Protein AF-A0A183D104-F1 (afdb_monomer)

Structure (mmCIF, N/CA/C/O backbone):
data_AF-A0A183D104-F1
#
_entry.id   AF-A0A183D104-F1
#
loop_
_atom_site.group_PDB
_atom_site.id
_atom_site.type_symbol
_atom_site.label_atom_id
_atom_site.label_alt_id
_atom_site.label_comp_id
_atom_site.label_asym_id
_atom_site.label_entity_id
_atom_site.label_seq_id
_atom_site.pdbx_PDB_ins_code
_atom_site.Car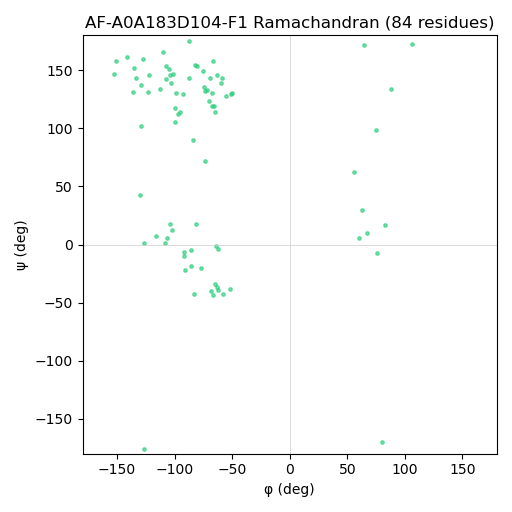tn_x
_atom_site.Cartn_y
_atom_site.Cartn_z
_atom_site.occupancy
_atom_site.B_iso_or_equiv
_atom_site.auth_seq_id
_atom_site.auth_comp_id
_atom_site.auth_asym_id
_atom_site.auth_atom_id
_atom_site.pdbx_PDB_model_num
ATOM 1 N N . MET A 1 1 ? 0.450 -14.771 -9.752 1.00 50.34 1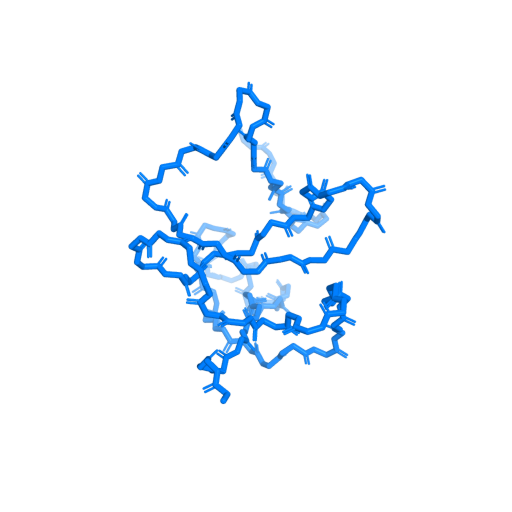 MET A N 1
ATOM 2 C CA . MET A 1 1 ? -0.292 -14.051 -8.695 1.00 50.34 1 MET A CA 1
ATOM 3 C C . MET A 1 1 ? 0.634 -13.951 -7.500 1.00 50.34 1 MET A C 1
ATOM 5 O O . MET A 1 1 ? 0.933 -14.980 -6.905 1.00 50.34 1 MET A O 1
ATOM 9 N N . PHE A 1 2 ? 1.151 -12.759 -7.218 1.00 66.69 2 PHE A N 1
ATOM 10 C CA . PHE A 1 2 ? 2.040 -12.505 -6.085 1.00 66.69 2 PHE A CA 1
ATOM 11 C C . PHE A 1 2 ? 1.187 -12.266 -4.835 1.00 66.69 2 PHE A C 1
ATOM 13 O O . PHE A 1 2 ? 0.736 -11.153 -4.589 1.00 66.69 2 PHE A O 1
ATOM 20 N N . GLY A 1 3 ? 0.887 -13.351 -4.113 1.00 69.44 3 GLY A N 1
ATOM 21 C CA . GLY A 1 3 ? 0.125 -13.317 -2.861 1.00 69.44 3 GLY A CA 1
ATOM 22 C C . GLY A 1 3 ? -1.330 -12.842 -2.981 1.00 69.44 3 GLY A C 1
ATOM 23 O O . GLY A 1 3 ? -1.803 -12.392 -4.025 1.00 69.44 3 GLY A O 1
ATOM 24 N N . GLU A 1 4 ? -2.074 -12.975 -1.884 1.00 87.00 4 GLU A N 1
ATOM 25 C CA . GLU A 1 4 ? -3.404 -12.383 -1.744 1.00 87.00 4 GLU A CA 1
ATOM 26 C C . GLU A 1 4 ? -3.279 -11.056 -0.987 1.00 87.00 4 GLU A C 1
ATOM 28 O O . GLU A 1 4 ? -2.965 -11.041 0.202 1.00 87.00 4 GLU A O 1
ATOM 33 N N . TRP A 1 5 ? -3.544 -9.941 -1.670 1.00 90.25 5 TRP A N 1
ATOM 34 C CA . TRP A 1 5 ? -3.559 -8.620 -1.043 1.00 90.25 5 TRP A CA 1
ATOM 35 C C . TRP A 1 5 ? -4.807 -8.428 -0.185 1.00 90.25 5 TRP A C 1
ATOM 37 O O . TRP A 1 5 ? -5.926 -8.733 -0.610 1.00 90.25 5 TRP A O 1
ATOM 47 N N . ARG A 1 6 ? -4.607 -7.884 1.018 1.00 89.56 6 ARG A N 1
ATOM 48 C CA . ARG A 1 6 ? -5.644 -7.677 2.031 1.00 89.56 6 ARG A CA 1
ATOM 49 C C . ARG A 1 6 ? -5.518 -6.289 2.653 1.00 89.56 6 ARG A C 1
ATOM 51 O O . ARG A 1 6 ? -4.422 -5.744 2.730 1.00 89.56 6 ARG A O 1
ATOM 58 N N . ALA A 1 7 ? -6.630 -5.739 3.124 1.00 84.12 7 ALA A N 1
ATOM 59 C CA . ALA A 1 7 ? -6.646 -4.502 3.903 1.00 84.12 7 ALA A CA 1
ATOM 60 C C . ALA A 1 7 ? -6.946 -4.811 5.377 1.00 84.12 7 ALA A C 1
ATOM 62 O O . ALA A 1 7 ? -7.612 -5.817 5.654 1.00 84.12 7 ALA A O 1
ATOM 63 N N . PRO A 1 8 ? -6.492 -3.970 6.326 1.00 79.06 8 PRO A N 1
ATOM 64 C CA . PRO A 1 8 ? -6.953 -4.046 7.706 1.00 79.06 8 PRO A CA 1
ATOM 65 C C . PRO A 1 8 ? -8.482 -4.066 7.747 1.00 79.06 8 PRO A C 1
ATOM 67 O O . PRO A 1 8 ? -9.134 -3.255 7.085 1.00 79.06 8 PRO A O 1
ATOM 70 N N . SER A 1 9 ? -9.059 -5.010 8.488 1.00 75.12 9 SER A N 1
ATOM 71 C CA . SER A 1 9 ? -10.508 -5.057 8.636 1.00 75.12 9 SER A CA 1
ATOM 72 C C . SER A 1 9 ? -10.965 -3.836 9.445 1.00 75.12 9 SER A C 1
ATOM 74 O O . SER A 1 9 ? -10.397 -3.507 10.490 1.00 75.12 9 SER A O 1
ATOM 76 N N . THR A 1 10 ? -11.964 -3.118 8.936 1.00 70.88 10 THR A N 1
ATOM 77 C CA . THR A 1 10 ? -12.558 -1.983 9.640 1.00 70.88 10 THR A CA 1
ATOM 78 C C . THR A 1 10 ? -13.851 -2.432 10.305 1.00 70.88 10 THR A C 1
ATOM 80 O O . THR A 1 10 ? -14.869 -2.637 9.651 1.00 70.88 10 THR A O 1
ATOM 83 N N . ASN A 1 11 ? -13.826 -2.604 11.626 1.00 72.25 11 ASN A N 1
ATOM 84 C CA . ASN A 1 11 ? -15.031 -2.873 12.405 1.00 72.25 11 ASN A CA 1
ATOM 85 C C . ASN A 1 11 ? -15.093 -1.895 13.579 1.00 72.25 11 ASN A C 1
ATOM 87 O O . ASN A 1 11 ? -14.385 -2.060 14.569 1.00 72.25 11 ASN A O 1
ATOM 91 N N . GLN A 1 12 ? -15.927 -0.860 13.442 1.00 71.62 12 GLN A N 1
ATOM 92 C CA . GLN A 1 12 ? -16.051 0.206 14.440 1.00 71.62 12 GLN A CA 1
ATOM 93 C C . GLN A 1 12 ? -16.555 -0.313 15.793 1.00 71.62 12 GLN A C 1
ATOM 95 O O . GLN A 1 12 ? -16.048 0.111 16.832 1.00 71.62 12 GLN A O 1
ATOM 100 N N . ASP A 1 13 ? -17.504 -1.252 15.784 1.00 74.56 13 ASP A N 1
ATOM 101 C CA . ASP A 1 13 ? -18.086 -1.811 17.006 1.00 74.56 13 ASP A CA 1
ATOM 102 C C . ASP A 1 13 ? -17.048 -2.619 17.788 1.00 74.56 13 ASP A C 1
ATOM 104 O O . ASP A 1 13 ? -16.895 -2.445 18.997 1.00 74.56 13 ASP A O 1
ATOM 108 N N . ILE A 1 14 ? -16.261 -3.439 17.089 1.00 70.69 14 ILE A N 1
ATOM 109 C CA . ILE A 1 14 ? -15.157 -4.191 17.691 1.00 70.69 14 ILE A CA 1
ATOM 110 C C . ILE A 1 14 ? -14.034 -3.239 18.131 1.00 70.69 14 ILE A C 1
ATOM 112 O O . ILE A 1 14 ? -13.485 -3.409 19.221 1.00 70.69 14 ILE A O 1
ATOM 116 N N . ALA A 1 15 ? -13.721 -2.203 17.346 1.00 72.75 15 ALA A N 1
ATOM 117 C CA . ALA A 1 15 ? -12.672 -1.241 17.681 1.00 72.75 15 ALA A CA 1
ATOM 118 C C . ALA A 1 15 ? -12.956 -0.443 18.952 1.00 72.75 15 ALA A C 1
ATOM 120 O O . ALA A 1 15 ? -12.047 -0.198 19.748 1.00 72.75 15 ALA A O 1
ATOM 121 N N . LYS A 1 16 ? -14.225 -0.103 19.185 1.00 71.38 16 LYS A N 1
ATOM 122 C CA . LYS A 1 16 ? -14.666 0.543 20.421 1.00 71.38 16 LYS A CA 1
ATOM 123 C C . LYS A 1 16 ? -14.488 -0.358 21.648 1.00 71.38 16 LYS A C 1
ATOM 125 O O . LYS A 1 16 ? -14.209 0.156 22.727 1.00 71.38 16 LYS A O 1
ATOM 130 N N . VAL A 1 17 ? -14.649 -1.674 21.492 1.00 75.75 17 VAL A N 1
ATOM 131 C CA . VAL A 1 17 ? -14.567 -2.655 22.589 1.00 75.75 17 VAL A CA 1
ATOM 132 C C . VAL A 1 17 ? -13.124 -3.063 22.900 1.00 75.75 17 VAL A C 1
ATOM 134 O O . VAL A 1 17 ? -12.765 -3.161 24.069 1.00 75.75 17 VAL A O 1
ATOM 137 N N . LEU A 1 18 ? -12.293 -3.293 21.881 1.00 70.75 18 LEU A N 1
ATOM 138 C CA . LEU A 1 18 ? -10.919 -3.796 22.050 1.00 70.75 18 LEU A CA 1
ATOM 139 C C . LEU A 1 18 ? -9.859 -2.690 22.166 1.00 70.75 18 LEU A C 1
ATOM 141 O O . LEU A 1 18 ? -8.708 -2.958 22.503 1.00 70.75 18 LEU A O 1
ATOM 145 N N . GLY A 1 19 ? -10.244 -1.440 21.909 1.00 68.50 19 GLY A N 1
ATOM 146 C CA . GLY A 1 19 ? -9.330 -0.310 21.851 1.00 68.50 19 GLY A CA 1
ATOM 147 C C . GLY A 1 19 ? -8.750 -0.128 20.449 1.00 68.50 19 GLY A C 1
ATOM 148 O O . GLY A 1 19 ? -8.277 -1.060 19.801 1.00 68.50 19 GLY A O 1
ATOM 149 N N . TYR A 1 20 ? -8.751 1.121 19.983 1.00 67.12 20 TYR A N 1
ATOM 150 C CA . TYR A 1 20 ? -8.355 1.520 18.627 1.00 67.12 20 TYR A CA 1
ATOM 151 C C . TYR A 1 20 ? -6.887 1.224 18.249 1.00 67.12 20 TYR A C 1
ATOM 153 O O . TYR A 1 20 ? -6.489 1.482 17.117 1.00 67.12 20 TYR A O 1
ATOM 161 N N . GLY A 1 21 ? -6.075 0.716 19.183 1.00 62.69 21 GLY A N 1
ATOM 162 C CA . GLY A 1 21 ? -4.675 0.340 18.963 1.00 62.69 21 GLY A CA 1
ATOM 163 C C . GLY A 1 21 ? -4.455 -1.122 18.557 1.00 62.69 21 GLY A C 1
ATOM 164 O O . GLY A 1 21 ? -3.322 -1.487 18.253 1.00 62.69 21 GLY A O 1
ATOM 165 N N . GLN A 1 22 ? -5.492 -1.969 18.558 1.00 63.50 22 GLN A N 1
ATOM 166 C CA . GLN A 1 22 ? -5.367 -3.393 18.229 1.00 63.50 22 GLN A CA 1
ATOM 167 C C . GLN A 1 22 ? -5.767 -3.663 16.769 1.00 63.50 22 GLN A C 1
ATOM 169 O O . GLN A 1 22 ? -6.818 -3.221 16.316 1.00 63.50 22 GLN A O 1
ATOM 174 N N . SER A 1 23 ? -4.929 -4.382 16.012 1.00 62.38 23 SER A N 1
ATOM 175 C CA . SER A 1 23 ? -5.248 -4.766 14.627 1.00 62.38 23 SER A CA 1
ATOM 176 C C . SER A 1 23 ? -6.370 -5.810 14.608 1.00 62.38 23 SER A C 1
ATOM 178 O O . SER A 1 23 ? -6.231 -6.880 15.198 1.00 62.38 23 SER A O 1
ATOM 180 N N . PHE A 1 24 ? -7.466 -5.525 13.900 1.00 64.44 24 PHE A N 1
ATOM 181 C CA . PHE A 1 24 ? -8.656 -6.387 13.789 1.00 64.44 24 PHE A CA 1
ATOM 182 C C . PHE A 1 24 ? -8.496 -7.517 12.751 1.00 64.44 24 PHE A C 1
ATOM 184 O O . PHE A 1 24 ? -9.473 -8.104 12.282 1.00 64.44 24 PHE A O 1
ATOM 191 N N . GLY A 1 25 ? -7.257 -7.824 12.362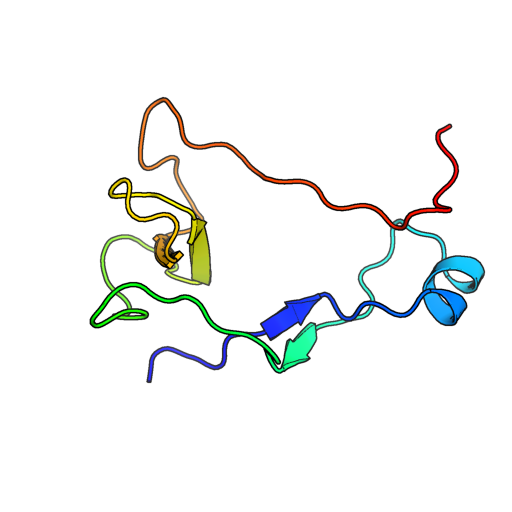 1.00 73.31 25 GLY A N 1
ATOM 192 C CA . GLY A 1 25 ? -6.942 -8.755 11.282 1.00 73.31 25 GLY A CA 1
ATOM 193 C C . GLY A 1 25 ? -7.086 -8.126 9.895 1.00 73.31 25 GLY A C 1
ATOM 194 O O . GLY A 1 25 ? -7.252 -6.916 9.744 1.00 73.31 25 GLY A O 1
ATOM 195 N N . TYR A 1 26 ? -7.010 -8.968 8.867 1.00 81.69 26 TYR A N 1
ATOM 196 C CA . TYR A 1 26 ? -6.985 -8.548 7.467 1.00 81.69 26 TYR A CA 1
ATOM 197 C C . TYR A 1 26 ? -8.133 -9.192 6.685 1.00 81.69 26 TYR A C 1
ATOM 199 O O . TYR A 1 26 ? -8.322 -10.408 6.753 1.00 81.69 26 TYR A O 1
ATOM 207 N N . GLY A 1 27 ? -8.875 -8.381 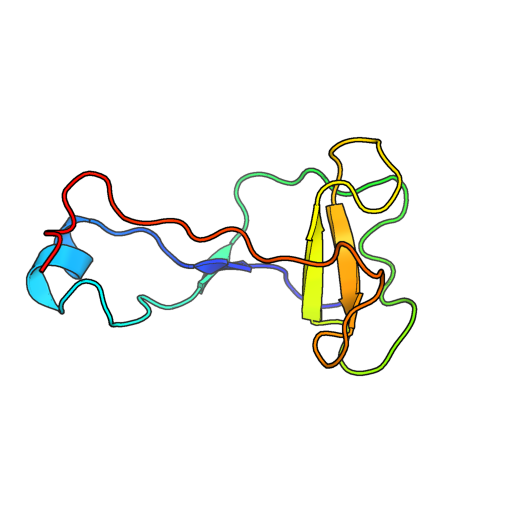5.930 1.00 85.12 27 GLY A N 1
ATOM 208 C CA . GLY A 1 27 ? -9.961 -8.809 5.046 1.00 85.12 27 GLY A CA 1
ATOM 209 C C . GLY A 1 27 ? -9.610 -8.658 3.560 1.00 85.12 27 GLY A C 1
ATOM 210 O O . GLY A 1 27 ? -8.633 -7.983 3.222 1.00 85.12 27 GLY A O 1
ATOM 211 N N . PRO A 1 28 ? -10.390 -9.272 2.654 1.00 88.25 28 PRO A N 1
ATOM 212 C CA . PRO A 1 28 ? -10.152 -9.159 1.219 1.00 88.25 28 PRO A CA 1
ATOM 213 C C . PRO A 1 28 ? -10.307 -7.708 0.745 1.00 88.25 28 PRO A C 1
ATOM 215 O O . PRO A 1 28 ? -11.156 -6.965 1.239 1.00 88.25 28 PRO A O 1
ATOM 218 N N . LEU A 1 29 ? -9.512 -7.308 -0.251 1.00 88.12 29 LEU A N 1
ATOM 219 C CA . LEU A 1 29 ? -9.688 -6.014 -0.913 1.00 88.12 29 LEU A CA 1
ATOM 220 C C . LEU A 1 29 ? -11.016 -5.975 -1.681 1.00 88.12 29 LEU A C 1
ATOM 222 O O . LEU A 1 29 ? -11.205 -6.735 -2.632 1.00 88.12 29 LEU A O 1
ATOM 226 N N . THR A 1 30 ? -11.903 -5.051 -1.314 1.00 89.75 30 THR A N 1
ATOM 227 C CA . THR A 1 30 ? -13.161 -4.781 -2.036 1.00 89.75 30 THR A CA 1
ATOM 228 C C . THR A 1 30 ? -12.982 -3.798 -3.194 1.00 89.75 30 THR A C 1
ATOM 230 O O . THR A 1 30 ? -13.803 -3.761 -4.106 1.00 89.75 30 THR A O 1
ATOM 233 N N . PHE A 1 31 ? -11.889 -3.032 -3.187 1.00 91.75 31 PHE A N 1
ATOM 234 C CA . PHE A 1 31 ? -11.496 -2.099 -4.239 1.00 91.75 31 PHE A CA 1
ATOM 235 C C . PHE A 1 31 ? -10.012 -2.280 -4.571 1.00 91.75 31 PHE A C 1
ATOM 237 O O . PHE A 1 31 ? -9.199 -2.545 -3.683 1.00 91.75 31 PHE A O 1
ATOM 244 N N . LYS A 1 32 ? -9.661 -2.143 -5.854 1.00 92.81 32 LYS A N 1
ATOM 245 C CA . LYS A 1 32 ? -8.287 -2.259 -6.353 1.00 92.81 32 LYS A CA 1
ATOM 246 C C . LYS A 1 32 ? -8.004 -1.146 -7.358 1.00 92.81 32 LYS A C 1
ATOM 248 O O . LYS A 1 32 ? -8.788 -0.974 -8.285 1.00 92.81 32 LYS A O 1
ATOM 253 N N . ASN A 1 33 ? -6.881 -0.445 -7.200 1.00 95.81 33 ASN A N 1
ATOM 254 C CA . ASN A 1 33 ? -6.422 0.590 -8.136 1.00 95.81 33 ASN A CA 1
ATOM 255 C C . ASN A 1 33 ? -4.955 0.392 -8.549 1.00 95.81 33 ASN A C 1
ATOM 257 O O . ASN A 1 33 ? -4.174 1.338 -8.579 1.00 95.81 33 ASN A O 1
ATOM 261 N N . TRP A 1 34 ? -4.572 -0.852 -8.826 1.00 95.12 34 TRP A N 1
ATOM 262 C CA . TRP A 1 34 ? -3.244 -1.203 -9.328 1.00 95.12 34 TRP A CA 1
ATOM 263 C C . TRP A 1 34 ? -2.935 -0.500 -10.654 1.00 95.12 34 TRP A C 1
ATOM 265 O O . TRP A 1 34 ? -3.820 -0.331 -11.502 1.00 95.12 34 TRP A O 1
ATOM 275 N N . ARG A 1 35 ? -1.680 -0.087 -10.842 1.00 95.50 35 ARG A N 1
ATOM 276 C CA . ARG A 1 35 ? -1.172 0.357 -12.141 1.00 95.50 35 ARG A CA 1
ATOM 277 C C . ARG A 1 35 ? -1.147 -0.835 -13.102 1.00 95.50 35 ARG A C 1
ATOM 279 O O . ARG A 1 35 ? -1.173 -1.990 -12.688 1.00 95.50 35 ARG A O 1
ATOM 286 N N . GLY A 1 36 ? -1.159 -0.570 -14.408 1.00 93.25 36 GLY A N 1
ATOM 287 C CA . GLY A 1 36 ? -1.095 -1.633 -15.414 1.00 93.25 36 GLY A CA 1
ATOM 288 C C . GLY A 1 36 ? 0.071 -2.593 -15.152 1.00 93.25 36 GLY A C 1
ATOM 289 O O . GLY A 1 36 ? 1.198 -2.137 -14.977 1.00 93.25 36 GLY A O 1
ATOM 290 N N . SER A 1 37 ? -0.238 -3.893 -15.155 1.00 91.44 37 SER A N 1
ATOM 291 C CA . SER A 1 37 ? 0.651 -5.024 -14.831 1.00 91.44 37 SER A CA 1
ATOM 292 C C . SER A 1 37 ? 0.964 -5.252 -13.346 1.00 91.44 37 SER A C 1
ATOM 294 O O . SER A 1 37 ? 1.503 -6.308 -13.037 1.00 91.44 37 SER A O 1
ATOM 296 N N . GLU A 1 38 ? 0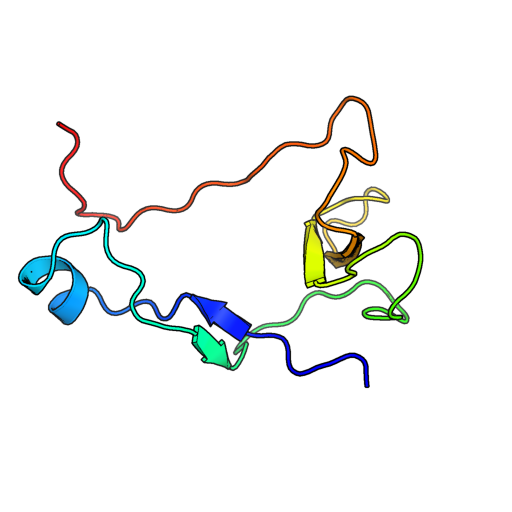.553 -4.360 -12.442 1.00 93.12 38 GLU A N 1
ATOM 297 C CA . GLU A 1 38 ? 0.705 -4.527 -10.991 1.00 93.12 38 GLU A CA 1
ATOM 298 C C . GLU A 1 38 ? -0.418 -5.403 -10.380 1.00 93.12 38 GLU A C 1
ATOM 300 O O . GLU A 1 38 ? -1.542 -5.439 -10.906 1.00 93.12 38 GLU A O 1
ATOM 305 N N . P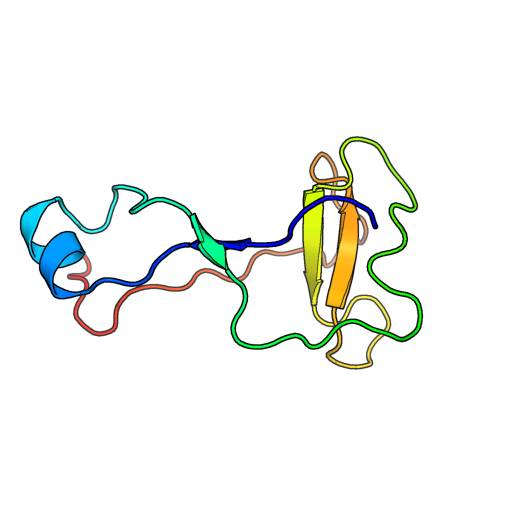RO A 1 39 ? -0.182 -6.077 -9.238 1.00 93.62 39 PRO A N 1
ATOM 306 C CA . PRO A 1 39 ? 1.121 -6.272 -8.602 1.00 93.62 39 PRO A CA 1
ATOM 307 C C . PRO A 1 39 ? 1.974 -7.252 -9.418 1.00 93.62 39 PRO A C 1
ATOM 309 O O . PRO A 1 39 ? 1.481 -8.318 -9.819 1.00 93.62 39 PRO A O 1
ATOM 312 N N . ASP A 1 40 ? 3.232 -6.902 -9.658 1.00 92.44 40 ASP A N 1
ATOM 313 C CA . ASP A 1 40 ? 4.152 -7.673 -10.499 1.00 92.44 40 ASP A CA 1
ATOM 314 C C . ASP A 1 40 ? 5.258 -8.394 -9.709 1.00 92.44 40 ASP A C 1
ATOM 316 O O . ASP A 1 40 ? 6.072 -9.118 -10.295 1.00 92.44 40 ASP A O 1
ATOM 320 N N . GLY A 1 41 ? 5.248 -8.265 -8.377 1.00 91.38 41 GLY A N 1
ATOM 321 C CA . GLY A 1 41 ? 6.214 -8.887 -7.477 1.00 91.38 41 GLY A CA 1
ATOM 322 C C . GLY A 1 41 ? 7.621 -8.328 -7.642 1.00 91.38 41 GLY A C 1
ATOM 323 O O . GLY A 1 41 ? 8.579 -8.930 -7.141 1.00 91.38 41 GLY A O 1
ATOM 324 N N . CYS A 1 42 ? 7.776 -7.237 -8.392 1.00 85.75 42 CYS A N 1
ATOM 325 C CA . CYS A 1 42 ? 9.072 -6.717 -8.733 1.00 85.75 42 CYS A CA 1
ATOM 326 C C . CYS A 1 42 ? 9.669 -5.891 -7.613 1.00 85.75 42 CYS A C 1
ATOM 328 O O . CYS A 1 42 ? 9.023 -5.182 -6.844 1.00 85.75 42 CYS A O 1
ATOM 330 N N . CYS A 1 43 ? 10.994 -5.918 -7.709 1.00 83.94 43 CYS A N 1
ATOM 331 C CA . CYS A 1 43 ? 11.883 -4.840 -7.368 1.00 83.94 43 CYS A CA 1
ATOM 332 C C . CYS A 1 43 ? 12.008 -4.695 -5.848 1.00 83.94 43 CYS A C 1
ATOM 334 O O . CYS A 1 43 ? 11.204 -4.081 -5.168 1.00 83.94 43 CYS A O 1
ATOM 336 N N . GLY A 1 44 ? 13.078 -5.263 -5.295 1.00 82.06 44 GLY A N 1
ATOM 337 C CA . GLY A 1 44 ? 13.392 -5.173 -3.870 1.00 82.06 44 GLY A CA 1
ATOM 338 C C . GLY A 1 44 ? 13.144 -6.467 -3.099 1.00 82.06 44 GLY A C 1
ATOM 339 O O . GLY A 1 44 ? 12.657 -7.463 -3.625 1.00 82.06 44 GLY A O 1
ATOM 340 N N . ALA A 1 45 ? 13.562 -6.454 -1.836 1.00 86.44 45 ALA A N 1
ATOM 341 C CA . ALA A 1 45 ? 13.316 -7.545 -0.905 1.00 86.44 45 ALA A CA 1
ATOM 342 C C . ALA A 1 45 ? 11.967 -7.335 -0.209 1.00 86.44 45 ALA A C 1
ATOM 344 O O . ALA A 1 45 ? 11.626 -6.199 0.123 1.00 86.44 45 ALA A O 1
ATOM 345 N N . ASP A 1 46 ? 11.251 -8.432 0.044 1.00 90.12 46 ASP A N 1
ATOM 346 C CA . ASP A 1 46 ? 9.975 -8.431 0.770 1.00 90.12 46 ASP A CA 1
ATOM 347 C C . ASP A 1 46 ? 8.919 -7.504 0.139 1.00 90.12 46 ASP A C 1
ATOM 349 O O . ASP A 1 46 ? 8.497 -6.502 0.723 1.00 90.12 46 ASP A O 1
ATOM 353 N N . VAL A 1 47 ? 8.543 -7.818 -1.109 1.00 92.31 47 VAL A N 1
ATOM 354 C CA . VAL A 1 47 ? 7.542 -7.089 -1.908 1.00 92.31 47 VAL A CA 1
ATOM 355 C C . VAL A 1 47 ? 6.133 -7.384 -1.374 1.00 92.31 47 VAL A C 1
ATOM 357 O O . VAL A 1 47 ? 5.360 -8.152 -1.942 1.00 92.31 47 VAL A O 1
ATOM 360 N N . ALA A 1 48 ? 5.845 -6.820 -0.203 1.00 90.88 48 ALA A N 1
ATOM 361 C CA . ALA A 1 48 ? 4.600 -6.986 0.546 1.00 90.88 48 ALA A CA 1
ATOM 362 C C . ALA A 1 48 ? 3.940 -5.640 0.908 1.00 90.88 48 ALA A C 1
ATOM 364 O O . ALA A 1 48 ? 2.893 -5.613 1.556 1.00 90.88 48 ALA A O 1
ATOM 365 N N . CYS A 1 49 ? 4.533 -4.518 0.490 1.00 90.75 49 CYS A N 1
ATOM 366 C CA . CYS A 1 49 ? 4.009 -3.173 0.700 1.00 90.75 49 CYS A CA 1
ATOM 367 C C . CYS A 1 49 ? 3.427 -2.626 -0.599 1.00 90.75 49 CYS A C 1
ATOM 369 O O . CYS A 1 49 ? 3.883 -2.972 -1.679 1.00 90.75 49 CYS A O 1
ATOM 371 N N . ALA A 1 50 ? 2.427 -1.753 -0.500 1.00 92.19 50 ALA A N 1
ATOM 372 C CA . ALA A 1 50 ? 1.883 -1.048 -1.654 1.00 92.19 50 ALA A CA 1
ATOM 373 C C . ALA A 1 50 ? 2.197 0.441 -1.536 1.00 92.19 50 ALA A C 1
ATOM 375 O O . ALA A 1 50 ? 1.979 1.047 -0.482 1.00 92.19 50 ALA A O 1
ATOM 376 N N . PHE A 1 51 ? 2.665 1.043 -2.623 1.00 92.50 51 PHE A N 1
ATOM 377 C CA . PHE A 1 51 ? 2.746 2.491 -2.739 1.00 92.50 51 PHE A CA 1
ATOM 378 C C . PHE A 1 51 ? 1.602 3.021 -3.566 1.00 92.50 51 PHE A C 1
ATOM 380 O O . PHE A 1 51 ? 1.156 2.392 -4.514 1.00 92.50 51 PHE A O 1
ATOM 387 N N . VAL A 1 52 ? 1.157 4.220 -3.212 1.00 93.81 52 VAL A N 1
ATOM 388 C CA . VAL A 1 52 ? 0.239 4.997 -4.031 1.00 93.81 52 VAL A CA 1
ATOM 389 C C . VAL A 1 52 ? 1.021 6.087 -4.742 1.00 93.81 52 VAL A C 1
ATOM 391 O O . VAL A 1 52 ? 1.866 6.754 -4.142 1.00 93.81 52 VAL A O 1
ATOM 394 N N . ASN A 1 53 ? 0.693 6.300 -6.013 1.00 93.00 53 ASN A N 1
ATOM 395 C CA . ASN A 1 53 ? 1.198 7.407 -6.813 1.00 93.00 53 ASN A CA 1
ATOM 396 C C . ASN A 1 53 ? 2.725 7.393 -7.025 1.00 93.00 53 ASN A C 1
ATOM 398 O O . ASN A 1 53 ? 3.323 8.456 -7.196 1.00 93.00 53 ASN A O 1
ATOM 402 N N . TYR A 1 54 ? 3.358 6.214 -7.040 1.00 89.94 54 TYR A N 1
ATOM 403 C CA . TYR A 1 54 ? 4.809 6.087 -7.222 1.00 89.94 54 TYR A CA 1
ATOM 404 C C . TYR A 1 54 ? 5.284 6.713 -8.546 1.00 89.94 54 TYR A C 1
ATOM 406 O O . TYR A 1 54 ? 6.250 7.476 -8.559 1.00 89.94 54 TYR A O 1
ATOM 414 N N . VAL A 1 55 ? 4.545 6.483 -9.638 1.00 90.19 55 VAL A N 1
ATOM 415 C CA . VAL A 1 55 ? 4.842 7.032 -10.977 1.00 90.19 55 VAL A CA 1
ATOM 416 C C . VAL A 1 55 ? 3.972 8.235 -11.379 1.00 90.19 55 VAL A C 1
ATOM 418 O O . VAL A 1 55 ? 3.955 8.623 -12.545 1.00 90.19 55 VAL A O 1
ATOM 421 N N . GLY A 1 56 ? 3.224 8.834 -10.446 1.00 91.88 56 GLY A N 1
ATOM 422 C CA . GLY A 1 56 ? 2.406 10.024 -10.727 1.00 91.88 56 GLY A CA 1
ATOM 423 C C . GLY A 1 56 ? 1.023 9.769 -11.353 1.00 91.88 56 GLY A C 1
ATOM 424 O O . GLY A 1 56 ? 0.439 10.701 -11.901 1.00 91.88 56 GLY A O 1
ATOM 425 N N . THR A 1 57 ? 0.488 8.542 -11.296 1.00 93.88 57 THR A N 1
ATOM 426 C CA . THR A 1 57 ? -0.825 8.174 -11.877 1.00 93.88 57 THR A CA 1
ATOM 427 C C . THR A 1 57 ? -1.942 7.960 -10.847 1.00 93.88 57 THR A C 1
ATOM 429 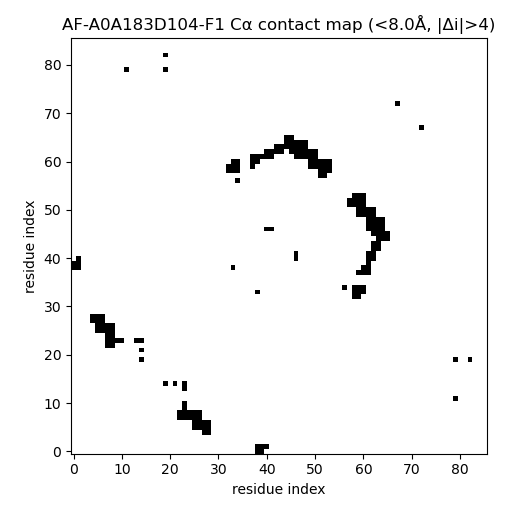O O . THR A 1 57 ? -3.031 7.525 -11.210 1.00 93.88 57 THR A O 1
ATOM 432 N N . PHE A 1 58 ? -1.695 8.224 -9.559 1.00 94.50 58 PHE A N 1
ATOM 433 C CA . PHE A 1 58 ? -2.594 7.911 -8.428 1.00 94.50 58 PHE A CA 1
ATOM 434 C C . PHE A 1 58 ? -2.937 6.421 -8.240 1.00 94.50 58 PHE A C 1
ATOM 436 O O . PHE A 1 58 ? -3.744 6.072 -7.376 1.00 94.50 58 PHE A O 1
ATOM 443 N N . GLN A 1 59 ? -2.321 5.542 -9.028 1.00 96.75 59 GLN A N 1
ATOM 444 C CA . GLN A 1 59 ? -2.479 4.095 -8.945 1.00 96.75 59 GLN A CA 1
ATOM 445 C C . GLN A 1 59 ? -1.491 3.481 -7.954 1.00 96.75 59 GLN A C 1
ATOM 447 O O . GLN A 1 59 ? -0.671 4.190 -7.361 1.00 96.75 59 GLN A O 1
ATOM 452 N N . TRP A 1 60 ? -1.635 2.178 -7.735 1.00 94.88 60 TRP A N 1
ATOM 453 C CA . TRP A 1 60 ? -0.834 1.412 -6.794 1.00 94.88 60 TRP A CA 1
ATOM 454 C C . TRP A 1 60 ? 0.223 0.568 -7.495 1.00 94.88 60 TRP A C 1
ATOM 456 O O . TRP A 1 60 ? -0.044 0.008 -8.557 1.00 94.88 60 TRP A O 1
ATOM 466 N N . ASP A 1 61 ? 1.364 0.428 -6.838 1.00 93.94 61 ASP A N 1
ATOM 467 C CA . ASP A 1 61 ? 2.490 -0.418 -7.225 1.00 93.94 61 ASP A CA 1
ATOM 468 C C . ASP A 1 61 ? 2.856 -1.270 -6.006 1.00 93.94 61 ASP A C 1
ATOM 470 O O . ASP A 1 61 ? 2.838 -0.744 -4.881 1.00 93.94 61 ASP A O 1
ATOM 474 N N . ASP A 1 62 ? 3.141 -2.563 -6.183 1.00 93.69 62 ASP A N 1
ATOM 475 C CA . ASP A 1 62 ? 3.750 -3.320 -5.095 1.00 93.69 62 ASP A CA 1
ATOM 476 C C . ASP A 1 62 ? 5.231 -2.963 -4.955 1.00 93.69 62 ASP A C 1
ATOM 478 O O . ASP A 1 62 ? 5.899 -2.502 -5.877 1.00 93.69 62 ASP A O 1
ATOM 482 N N . ALA A 1 63 ? 5.720 -3.049 -3.727 1.00 92.25 63 ALA A N 1
ATOM 483 C CA . ALA A 1 63 ? 7.027 -2.560 -3.356 1.00 92.25 63 ALA A CA 1
ATOM 484 C C . ALA A 1 63 ? 7.586 -3.335 -2.164 1.00 92.25 63 ALA A C 1
ATOM 486 O O . ALA A 1 63 ? 6.876 -3.737 -1.238 1.00 92.25 63 ALA A O 1
ATOM 487 N N . GLY A 1 64 ? 8.906 -3.488 -2.164 1.00 92.06 64 GLY A N 1
ATOM 488 C CA . GLY A 1 64 ? 9.699 -3.902 -1.015 1.00 92.06 64 GLY A CA 1
ATOM 489 C C . GLY A 1 64 ? 9.484 -2.994 0.198 1.00 92.06 64 GLY A C 1
ATOM 490 O O . GLY A 1 64 ? 9.653 -1.775 0.102 1.00 92.06 64 GLY A O 1
ATOM 491 N N . CYS A 1 65 ? 9.164 -3.596 1.344 1.00 89.56 65 CYS A N 1
ATOM 492 C CA . CYS A 1 65 ? 8.822 -2.890 2.584 1.00 89.56 65 CYS A CA 1
ATOM 493 C C . CYS A 1 65 ? 10.016 -2.304 3.353 1.00 89.56 65 CYS A C 1
ATOM 495 O O . CYS A 1 65 ? 9.841 -1.443 4.214 1.00 89.56 65 CYS A O 1
ATOM 497 N N . LEU A 1 66 ? 11.229 -2.800 3.098 1.00 89.56 66 LEU A N 1
ATOM 498 C CA . LEU A 1 66 ? 12.363 -2.625 4.015 1.00 89.56 66 LEU A CA 1
ATOM 499 C C . LEU A 1 66 ? 13.147 -1.317 3.832 1.00 89.56 66 LEU A C 1
ATOM 501 O O . LEU A 1 66 ? 14.079 -1.053 4.590 1.00 89.56 66 LEU A O 1
ATOM 505 N N . GLN A 1 67 ? 12.812 -0.507 2.829 1.00 86.69 67 GLN A N 1
ATOM 506 C CA . GLN A 1 67 ? 13.561 0.707 2.509 1.00 86.69 67 GLN A CA 1
ATOM 507 C C . GLN A 1 67 ? 12.679 1.780 1.876 1.00 86.69 67 GLN A C 1
ATOM 509 O O . GLN A 1 67 ? 11.649 1.492 1.269 1.00 86.69 67 GLN A O 1
ATOM 514 N N . HIS A 1 68 ? 13.116 3.034 1.968 1.00 87.75 68 HIS A N 1
ATOM 515 C CA . HIS A 1 68 ? 12.521 4.129 1.211 1.00 87.75 68 HIS A CA 1
ATOM 516 C C . HIS A 1 68 ? 12.936 4.026 -0.262 1.00 87.75 68 HIS A C 1
ATOM 518 O O . HIS A 1 68 ? 14.116 3.875 -0.565 1.00 87.75 68 HIS A O 1
ATOM 524 N N . TRP A 1 69 ? 11.978 4.140 -1.181 1.00 87.88 69 TRP A N 1
ATOM 525 C CA . TRP A 1 69 ? 12.242 4.050 -2.626 1.00 87.88 69 TRP A CA 1
ATOM 526 C C . TRP A 1 69 ? 12.545 5.399 -3.265 1.00 87.88 69 TRP A C 1
ATOM 528 O O . TRP A 1 69 ? 13.154 5.477 -4.329 1.00 87.88 69 TRP A O 1
ATOM 538 N N . THR A 1 70 ? 12.110 6.478 -2.619 1.00 85.69 70 THR A N 1
ATOM 539 C CA . THR A 1 70 ? 12.391 7.850 -3.030 1.00 85.69 70 THR A CA 1
ATOM 540 C C . THR A 1 70 ? 12.635 8.707 -1.792 1.00 85.69 70 THR A C 1
ATOM 542 O O . THR A 1 70 ? 12.168 8.384 -0.699 1.00 85.69 70 THR A O 1
ATOM 545 N N . GLY A 1 71 ? 13.263 9.873 -1.967 1.00 87.38 71 GLY A N 1
ATOM 546 C CA . GLY A 1 71 ? 13.363 10.881 -0.901 1.00 87.38 71 GLY A CA 1
ATOM 547 C C . GLY A 1 71 ? 12.016 11.475 -0.453 1.00 87.38 71 GLY A C 1
ATOM 548 O O . GLY A 1 71 ? 11.994 12.322 0.431 1.00 87.38 71 GLY A O 1
ATOM 549 N N . LYS A 1 72 ? 10.899 11.063 -1.069 1.00 84.38 72 LYS A N 1
ATOM 550 C CA . LYS A 1 72 ? 9.530 11.485 -0.740 1.00 84.38 72 LYS A CA 1
ATOM 551 C C . LYS A 1 72 ? 8.654 10.328 -0.249 1.00 84.38 72 LYS A C 1
ATOM 553 O O . LYS A 1 72 ? 7.449 10.511 -0.099 1.00 84.38 72 LYS A O 1
ATOM 558 N N . THR A 1 73 ? 9.220 9.140 -0.027 1.00 88.94 73 THR A N 1
ATOM 559 C CA . THR A 1 73 ? 8.457 8.000 0.488 1.00 88.94 73 THR A CA 1
ATOM 560 C C . THR A 1 73 ? 7.974 8.314 1.902 1.00 88.94 73 THR A C 1
ATOM 562 O O . THR A 1 73 ? 8.777 8.453 2.822 1.00 88.94 73 THR A O 1
ATOM 565 N N . GLY A 1 74 ? 6.657 8.419 2.060 1.00 89.94 74 GLY A N 1
ATOM 566 C CA . GLY A 1 74 ? 5.974 8.596 3.338 1.00 89.94 74 GLY A CA 1
ATOM 567 C C . GLY A 1 74 ? 4.898 7.532 3.537 1.00 89.94 74 GLY A C 1
ATOM 568 O O . GLY A 1 74 ? 4.732 6.640 2.706 1.00 89.94 74 GLY A O 1
ATOM 569 N N . VAL A 1 75 ? 4.155 7.642 4.635 1.00 89.75 75 VAL A N 1
ATOM 570 C CA . VAL A 1 75 ? 3.056 6.730 4.977 1.00 89.75 75 VAL A CA 1
ATOM 571 C C . VAL A 1 75 ? 1.753 7.501 5.143 1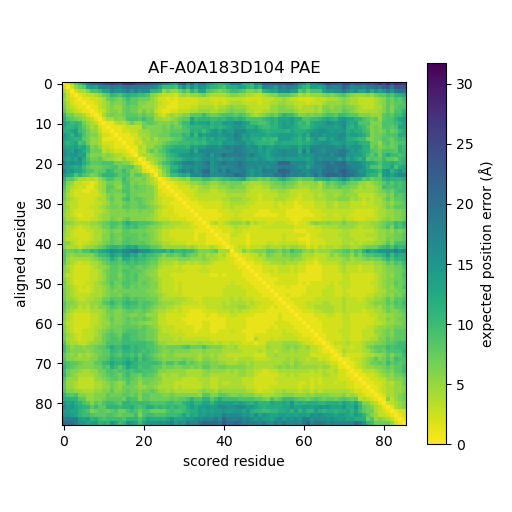.00 89.75 75 VAL A C 1
ATOM 573 O O . VAL A 1 75 ? 1.750 8.637 5.618 1.00 89.75 75 VAL A O 1
ATOM 576 N N . VAL A 1 76 ? 0.641 6.879 4.755 1.00 87.50 76 VAL A N 1
ATOM 577 C CA . VAL A 1 76 ? -0.705 7.406 4.997 1.00 87.50 76 VAL A CA 1
ATOM 578 C C . VAL A 1 76 ? -1.285 6.693 6.210 1.00 87.50 76 VAL A C 1
ATOM 580 O O . VAL A 1 76 ? -1.485 5.481 6.187 1.00 87.50 76 VAL A O 1
ATOM 583 N N . CYS A 1 77 ? -1.567 7.450 7.266 1.00 83.12 77 CYS A N 1
ATOM 584 C CA . CYS A 1 77 ? -2.239 6.933 8.452 1.00 83.12 77 CYS A CA 1
ATOM 585 C C . CYS A 1 77 ? -3.748 7.149 8.323 1.00 83.12 77 CYS A C 1
ATOM 587 O O . CYS A 1 77 ? -4.203 8.265 8.073 1.00 83.12 77 CYS A O 1
ATOM 589 N N . GLN A 1 78 ? -4.525 6.093 8.545 1.00 78.88 78 GLN A N 1
ATOM 590 C CA . GLN A 1 78 ? -5.976 6.170 8.680 1.00 78.88 78 GLN A CA 1
ATOM 591 C C . GLN A 1 78 ? -6.357 5.942 10.144 1.00 78.88 78 GLN A C 1
ATOM 593 O O . GLN A 1 78 ? -5.759 5.115 10.829 1.00 78.88 78 GLN A O 1
ATOM 598 N N . ARG A 1 79 ? -7.374 6.665 10.612 1.00 75.75 79 ARG A N 1
ATOM 599 C CA . ARG A 1 79 ? -8.006 6.457 11.918 1.00 75.75 79 ARG A CA 1
ATOM 600 C C . ARG A 1 79 ? -9.508 6.307 11.750 1.00 75.75 79 ARG A C 1
ATOM 602 O O . ARG A 1 79 ? -10.067 6.774 10.755 1.00 75.75 79 ARG A O 1
ATOM 609 N N . TYR A 1 80 ? -10.163 5.707 12.735 1.00 73.94 80 TYR A N 1
ATOM 610 C CA . TYR A 1 80 ? -11.621 5.732 12.784 1.00 73.94 80 TYR A CA 1
ATOM 611 C C . TYR A 1 80 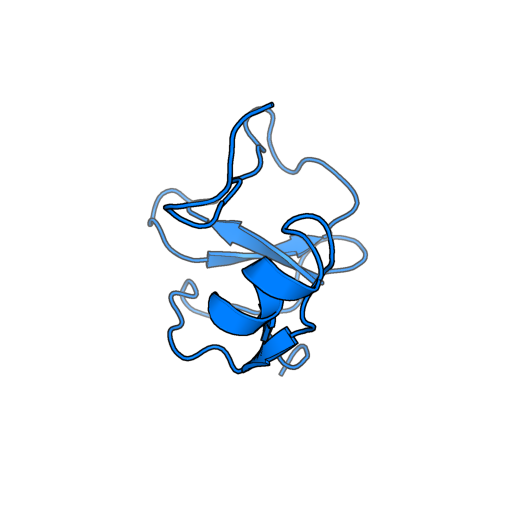? -12.108 7.148 13.088 1.00 73.94 80 TYR A C 1
ATOM 613 O O . TYR A 1 80 ? -11.495 7.860 13.883 1.00 73.94 80 TYR A O 1
ATOM 621 N N . GLU A 1 81 ? -13.220 7.543 12.470 1.00 70.56 81 GLU A N 1
ATOM 622 C CA . GLU A 1 81 ? -13.805 8.884 12.606 1.00 70.56 81 GLU A CA 1
ATOM 623 C C . GLU A 1 81 ? -14.000 9.295 14.075 1.00 70.56 81 GLU A C 1
ATOM 625 O O . GLU A 1 81 ? -13.685 10.421 14.447 1.00 70.56 81 GLU A O 1
ATOM 630 N N . ASN A 1 82 ? -14.406 8.346 14.925 1.00 70.38 82 ASN A N 1
ATOM 631 C CA . ASN A 1 82 ? -14.694 8.566 16.345 1.00 70.38 82 ASN A CA 1
ATOM 632 C C . ASN A 1 82 ? -13.600 8.049 17.295 1.00 70.38 82 ASN A C 1
ATOM 634 O O . ASN A 1 82 ? -13.860 7.844 18.482 1.00 70.38 82 ASN A O 1
ATOM 638 N N . GLN A 1 83 ? -12.386 7.801 16.796 1.00 68.88 83 GLN A N 1
ATOM 639 C CA . GLN A 1 83 ? -11.254 7.448 17.650 1.00 68.88 83 GLN A CA 1
ATOM 640 C C . GLN A 1 83 ? -10.857 8.663 18.513 1.00 68.88 83 GLN A C 1
ATOM 642 O O . GLN A 1 83 ? -10.473 9.691 17.945 1.00 68.88 83 GLN A O 1
ATOM 647 N N . PRO A 1 84 ? -10.917 8.575 19.860 1.00 67.06 84 PRO A N 1
ATOM 648 C CA . PRO A 1 84 ? -10.498 9.664 20.733 1.00 67.06 84 PRO A CA 1
ATOM 649 C C . PRO A 1 84 ? -9.027 10.013 20.506 1.00 67.06 84 PRO A C 1
ATOM 651 O O . PRO A 1 84 ? -8.188 9.125 20.340 1.00 67.06 84 PRO A O 1
ATOM 654 N N . ILE A 1 85 ? -8.724 11.310 20.508 1.00 67.19 85 ILE A N 1
ATOM 655 C CA . ILE A 1 85 ? -7.355 11.825 20.488 1.00 67.19 85 ILE A CA 1
ATOM 656 C C . ILE A 1 85 ? -6.991 12.102 21.945 1.00 67.19 85 ILE A C 1
ATOM 658 O O . ILE A 1 85 ? -7.623 12.956 22.567 1.00 67.19 85 ILE A O 1
ATOM 662 N N . PHE A 1 86 ? -6.034 11.349 22.481 1.00 66.38 86 PHE A N 1
ATOM 663 C CA . PHE A 1 86 ? -5.445 11.600 23.795 1.00 66.38 86 PHE A CA 1
ATOM 664 C C . PHE A 1 86 ? -4.092 12.285 23.624 1.00 66.38 86 PHE A C 1
ATOM 666 O O . PHE A 1 86 ? -3.385 11.920 22.655 1.00 66.38 86 PHE A O 1
#

InterPro domains:
  IPR016187 C-type lectin fold [SSF56436] (27-79)

Radius of gyration: 15.05 Å; Cα contacts (8 Å, |Δi|>4): 99; chains: 1; bounding box: 32×26×39 Å

Organism: NCBI:txid637853

Solvent-accessible surface area (backbone atoms only — not comparable to full-atom values): 5824 Å² total; per-residue (Å²): 132,74,73,85,72,60,41,75,42,88,50,70,72,58,32,72,72,72,38,86,86,60,84,73,49,72,35,77,60,90,73,85,57,56,35,93,77,42,67,67,65,50,68,72,63,65,53,80,32,75,41,70,35,81,89,73,74,75,25,28,42,54,25,27,62,87,58,76,88,48,103,79,65,79,83,87,86,84,78,62,94,83,60,83,85,129

Sequence (86 aa):
MFGEWRAPSTNQDIAKVLGYGQSFGYGPLTFKNWRGSEPDGCCGADVACAFVNYVGTFQWDDAGCLQHWTGKTGVVCQRYENQPIF

pLDDT: mean 83.0, std 10.67, range [50.34, 96.75]

Secondary structure (DSSP, 8-state):
--S--EEE---HHHHHHH-TTS---EEE-S---BPTT-S---SSS-EEEEEESTTSSS-EEEEETTS-SSTT--------TT----

Mean predicted aligned error: 6.6 Å

Foldseek 3Di:
DPDFDWDQDDDPVVCVVPPQPDGPDTDHDPDFFADPCPPVCDDEPPQRDWDACPPPPRGIYTDDPPDDPDPPDDDDDDGDPPRDDD